Protein 5BY4 (pdb70)

B-factor: mean 25.91, std 14.63, range [7.39, 80.7]

GO terms:
  GO:0032153 cell division site (C, IDA)
  GO:0005886 plasma membrane (C, IDA)
  GO:0051301 cell division (P, EXP)
  GO:0090529 cell septum assembly (P, EXP)
  GO:0005515 protein binding (F, IPI)
  GO:0043213 bacteriocin transport (P, IMP)

Foldseek 3Di:
DDDAFDDDDDDDPQALVNLQVVDPAHAWEWEDDDVQWTWTDGPHDIDGRDHLVVVLVVLLVVCVVPVSHAYEYEYAPPDDPRVVRVVVVSNVVSPRDDYHYDYDD

Structure (mmCIF, N/CA/C/O backbone):
data_5BY4
#
_entry.id   5BY4
#
_cell.length_a   51.727
_cell.length_b   51.727
_cell.length_c   155.029
_cell.angle_alpha   90.00
_cell.angle_beta   90.00
_cell.angle_gamma   120.00
#
_symmetry.space_group_name_H-M   'P 65 2 2'
#
loop_
_entity.id
_entity.type
_entity.pdbx_description
1 polymer 'Protein TolR'
2 non-polymer 'SODIUM ION'
3 water water
#
loop_
_atom_site.group_PDB
_atom_site.id
_atom_site.type_symbol
_atom_site.label_atom_id
_atom_site.label_alt_id
_atom_site.label_comp_id
_atom_site.label_asym_id
_atom_site.label_entity_id
_atom_site.label_seq_id
_atom_site.pdbx_PDB_ins_code
_atom_site.Cartn_x
_atom_site.Cartn_y
_atom_site.Cartn_z
_atom_site.occupancy
_atom_site.B_iso_or_equiv
_atom_site.auth_seq_id
_atom_site.auth_comp_id
_atom_site.auth_asym_id
_atom_site.auth_atom_id
_atom_site.pdbx_PDB_model_num
ATOM 1 N N . PRO A 1 5 ? 23.980 -4.749 19.502 1.00 80.70 37 PRO A N 1
ATOM 2 C CA . PRO A 1 5 ? 24.175 -5.726 18.448 1.00 79.78 37 PRO A CA 1
ATOM 3 C C . PRO A 1 5 ? 23.436 -7.029 18.703 1.00 77.42 37 PRO A C 1
ATOM 4 O O . PRO A 1 5 ? 23.451 -7.554 19.818 1.00 78.89 37 PRO A O 1
ATOM 5 N N . ILE A 1 6 ? 22.755 -7.533 17.678 1.00 73.14 38 ILE A N 1
ATOM 6 C CA . ILE A 1 6 ? 22.591 -6.799 16.428 1.00 70.19 38 ILE A CA 1
ATOM 7 C C . ILE A 1 6 ? 21.123 -6.452 16.202 1.00 58.99 38 ILE A C 1
ATOM 8 O O . ILE A 1 6 ? 20.247 -7.315 16.282 1.00 60.83 38 ILE A O 1
ATOM 13 N N . ILE A 1 7 ? 20.859 -5.179 15.935 1.00 50.44 39 ILE A N 1
ATOM 14 C CA . ILE A 1 7 ? 19.503 -4.724 15.681 1.00 36.90 39 ILE A CA 1
ATOM 15 C C . ILE A 1 7 ? 19.259 -4.752 14.186 1.00 37.90 39 ILE A C 1
ATOM 16 O O . ILE A 1 7 ? 20.044 -4.216 13.402 1.00 39.59 39 ILE A O 1
ATOM 21 N N . THR A 1 8 ? 18.166 -5.386 13.799 1.00 27.00 40 THR A N 1
ATOM 22 C CA . THR A 1 8 ? 17.756 -5.388 12.404 1.00 32.86 40 THR A CA 1
ATOM 23 C C . THR A 1 8 ? 16.540 -4.487 12.255 1.00 27.78 40 THR A C 1
ATOM 24 O O . THR A 1 8 ? 15.900 -4.124 13.238 1.00 25.59 40 THR A O 1
ATOM 28 N N . GLN A 1 9 ? 16.229 -4.128 11.019 1.00 14.63 41 GLN A N 1
ATOM 29 C CA A GLN A 1 9 ? 15.122 -3.227 10.727 0.65 14.70 41 GLN A CA 1
ATOM 30 C CA B GLN A 1 9 ? 15.119 -3.232 10.742 0.35 16.10 41 GLN A CA 1
ATOM 31 C C . GLN A 1 9 ? 14.141 -3.936 9.815 1.00 13.48 41 GLN A C 1
ATOM 32 O O . GLN A 1 9 ? 14.531 -4.800 9.038 1.00 16.65 41 GLN A O 1
ATOM 43 N N . SER A 1 10 ? 12.871 -3.563 9.899 1.00 11.83 42 SER A N 1
ATOM 44 C CA . SER A 1 10 ? 11.879 -4.140 9.008 1.00 10.40 42 SER A CA 1
ATOM 45 C C . SER A 1 10 ? 10.761 -3.139 8.760 1.00 12.44 42 SER A C 1
ATOM 46 O O . SER A 1 10 ? 10.501 -2.267 9.586 1.00 12.62 42 SER A O 1
ATOM 49 N N . VAL A 1 11 ? 10.113 -3.264 7.608 1.00 9.92 43 VAL A N 1
ATOM 50 C CA . VAL A 1 11 ? 8.925 -2.470 7.309 1.00 9.16 43 VAL A CA 1
ATOM 51 C C . VAL A 1 11 ? 8.081 -3.243 6.299 1.00 12.70 43 VAL A C 1
ATOM 52 O O . VAL A 1 11 ? 8.628 -3.912 5.432 1.00 13.91 43 VAL A O 1
ATOM 56 N N . GLU A 1 12 ? 6.754 -3.183 6.437 1.00 9.35 44 GLU A N 1
ATOM 57 C CA . GLU A 1 12 ? 5.850 -3.763 5.441 1.00 10.24 44 GLU A CA 1
ATOM 58 C C . GLU A 1 12 ? 5.436 -2.689 4.437 1.00 12.64 44 GLU A C 1
ATOM 59 O O . GLU A 1 12 ? 5.061 -1.572 4.829 1.00 13.45 44 GLU A O 1
ATOM 65 N N . VAL A 1 13 ? 5.484 -3.028 3.146 1.00 10.28 45 VAL A N 1
ATOM 66 C CA . VAL A 1 13 ? 5.015 -2.117 2.102 1.00 10.39 45 VAL A CA 1
ATOM 67 C C . VAL A 1 13 ? 3.987 -2.789 1.201 1.00 13.17 45 VAL A C 1
ATOM 68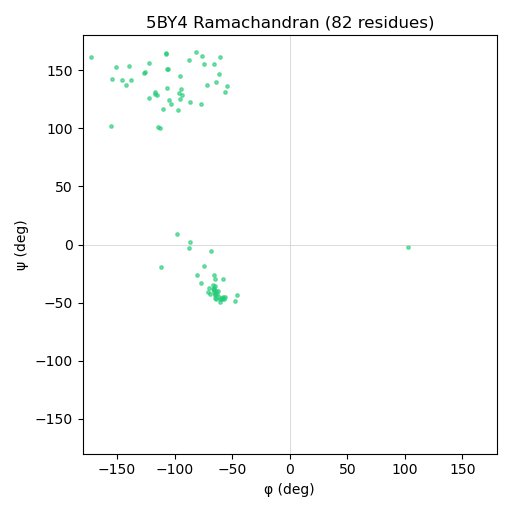 O O . VAL A 1 13 ? 4.018 -4.002 0.995 1.00 13.61 45 VAL A O 1
ATOM 72 N N . ASP A 1 14 ? 3.049 -1.988 0.701 1.00 13.06 46 ASP A N 1
ATOM 73 C CA . ASP A 1 14 ? 2.116 -2.438 -0.326 1.00 10.28 46 ASP A CA 1
ATOM 74 C C . ASP A 1 14 ? 2.546 -1.801 -1.632 1.00 15.92 46 ASP A C 1
ATOM 75 O O . ASP A 1 14 ? 3.136 -0.716 -1.643 1.00 13.85 46 ASP A O 1
ATOM 80 N N . LEU A 1 15 ? 2.265 -2.487 -2.731 1.00 13.10 47 LEU A N 1
ATOM 81 C CA . LEU A 1 15 ? 2.714 -2.050 -4.046 1.00 14.37 47 LEU A CA 1
ATOM 82 C C . LEU A 1 15 ? 1.525 -1.679 -4.928 1.00 19.02 47 LEU A C 1
ATOM 83 O O . LEU A 1 15 ? 0.855 -2.555 -5.477 1.00 22.45 47 LEU A O 1
ATOM 88 N N . PRO A 1 16 ? 1.250 -0.378 -5.063 1.00 15.98 48 PRO A N 1
ATOM 89 C CA . PRO A 1 16 ? 0.107 0.049 -5.883 1.00 19.36 48 PRO A CA 1
ATOM 90 C C . PRO A 1 16 ? 0.460 0.065 -7.370 1.00 19.45 48 PRO A C 1
ATOM 91 O O . PRO A 1 16 ? 1.636 -0.009 -7.719 1.00 18.38 48 PRO A O 1
ATOM 95 N N . ASP A 1 17 ? -0.537 0.152 -8.246 1.00 26.94 49 ASP A N 1
ATOM 96 C CA . ASP A 1 17 ? -0.226 0.173 -9.671 1.00 31.83 49 ASP A CA 1
ATOM 97 C C . ASP A 1 17 ? 0.205 1.576 -10.084 1.00 24.36 49 ASP A C 1
ATOM 98 O O . ASP A 1 17 ? 0.961 1.736 -11.037 1.00 32.12 49 ASP A O 1
ATOM 103 N N . ALA A 1 18 ? -0.259 2.577 -9.342 1.00 26.77 50 ALA A N 1
ATOM 104 C CA . ALA A 1 18 ? 0.157 3.962 -9.565 1.00 36.82 50 ALA A CA 1
ATOM 105 C C . ALA A 1 18 ? 1.666 4.112 -9.363 1.00 33.83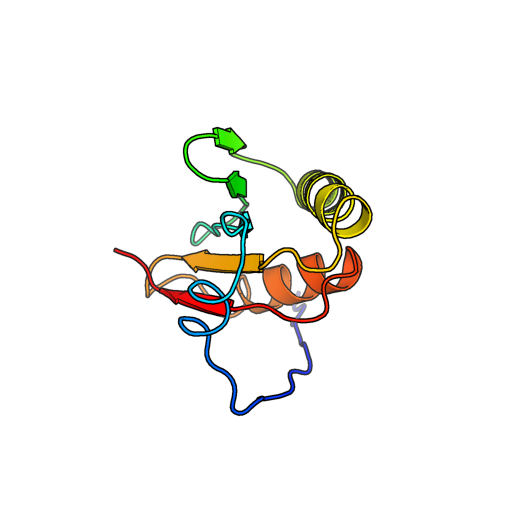 50 ALA A C 1
ATOM 106 O O . ALA A 1 18 ? 2.264 3.430 -8.522 1.00 30.04 50 ALA A O 1
ATOM 108 N N . THR A 1 19 ? 2.285 5.005 -10.128 1.00 21.68 51 THR A N 1
ATOM 109 C CA . THR A 1 19 ? 3.743 5.115 -10.122 1.00 24.52 51 THR A CA 1
ATOM 110 C C . THR A 1 19 ? 4.253 6.362 -9.426 1.00 15.96 51 THR A C 1
ATOM 111 O O . THR A 1 19 ? 3.483 7.293 -9.154 1.00 18.80 51 THR A O 1
ATOM 115 N N . GLU A 1 20 ? 5.548 6.351 -9.104 1.00 16.66 52 GLU A N 1
ATOM 116 C CA . GLU A 1 20 ? 6.223 7.509 -8.537 1.00 19.88 52 GLU A CA 1
ATOM 117 C C . GLU A 1 20 ? 6.134 8.709 -9.465 1.00 15.55 52 GLU A C 1
ATOM 118 O O . GLU A 1 20 ? 5.803 9.807 -9.027 1.00 17.20 52 GLU A O 1
ATOM 124 N N . SER A 1 21 ? 6.417 8.524 -10.758 1.00 14.69 53 SER A N 1
ATOM 125 C CA . SER A 1 21 ? 6.297 9.669 -11.663 1.00 13.36 53 SER A CA 1
ATOM 126 C C . SER A 1 21 ? 4.863 10.162 -11.794 1.00 16.91 53 SER A C 1
ATOM 127 O O . SER A 1 21 ? 4.637 11.360 -11.962 1.00 18.21 53 SER A O 1
ATOM 130 N N . GLN A 1 22 ? 3.900 9.245 -11.766 1.00 15.13 54 GLN A N 1
ATOM 131 C CA . GLN A 1 22 ? 2.495 9.636 -11.835 1.00 10.15 54 GLN A CA 1
ATOM 132 C C . GLN A 1 22 ? 2.120 10.520 -10.652 1.00 13.34 54 GLN A C 1
ATOM 133 O O . GLN A 1 22 ? 1.442 11.530 -10.829 1.00 15.42 54 GLN A O 1
ATOM 139 N N . ALA A 1 23 ? 2.542 10.128 -9.449 1.00 14.53 55 ALA A N 1
ATOM 140 C CA . ALA A 1 23 ? 2.234 10.905 -8.248 1.00 12.29 55 ALA A CA 1
ATOM 141 C C . ALA A 1 23 ? 2.731 12.339 -8.358 1.00 16.45 55 ALA A C 1
ATOM 142 O O . ALA A 1 23 ? 1.997 13.295 -8.072 1.00 16.47 55 ALA A O 1
ATOM 144 N N . VAL A 1 24 ? 3.974 12.494 -8.792 1.00 13.45 56 VAL A N 1
ATOM 145 C CA . VAL A 1 24 ? 4.561 13.813 -8.956 1.00 13.45 56 VAL A CA 1
ATOM 146 C C . VAL A 1 24 ? 3.864 14.637 -10.040 1.00 14.84 56 VAL A C 1
ATOM 147 O O . VAL A 1 24 ? 3.535 15.806 -9.824 1.00 16.04 56 VAL A O 1
ATOM 151 N N . SER A 1 25 ? 3.614 14.033 -11.198 1.00 15.70 57 SER A N 1
ATOM 152 C CA A SER A 1 25 ? 3.035 14.748 -12.335 0.60 12.56 57 SER A CA 1
ATOM 153 C CA B SER A 1 25 ? 3.053 14.800 -12.311 0.40 12.12 57 SER A CA 1
ATOM 154 C C . SER A 1 25 ? 1.575 15.172 -12.132 1.00 15.36 57 SER A C 1
ATOM 155 O O . SER A 1 25 ? 1.089 16.114 -12.775 1.00 19.48 57 SER A O 1
ATOM 160 N N . SER A 1 26 ? 0.856 14.463 -11.265 1.00 14.93 58 SER A N 1
ATOM 161 C CA A SER A 1 26 ? -0.577 14.728 -11.096 0.72 16.08 58 SER A CA 1
ATOM 162 C CA B SER A 1 26 ? -0.576 14.712 -11.088 0.28 16.40 58 SER A CA 1
ATOM 163 C C . SER A 1 26 ? -0.866 15.662 -9.924 1.00 18.73 58 SER A C 1
ATOM 164 O O . SER A 1 26 ? -2.022 16.011 -9.675 1.00 20.40 58 SER A O 1
ATOM 169 N N . ASN A 1 27 ? 0.183 16.070 -9.218 1.00 14.10 59 ASN A N 1
ATOM 170 C CA . ASN A 1 27 ? 0.033 16.920 -8.032 1.00 15.65 59 ASN A CA 1
ATOM 171 C C . ASN A 1 27 ? 0.200 18.410 -8.311 1.00 17.25 59 ASN A C 1
ATOM 172 O O . ASN A 1 27 ? 1.022 18.817 -9.131 1.00 15.97 59 ASN A O 1
ATOM 177 N N . ASP A 1 28 ? -0.565 19.233 -7.597 1.00 13.56 60 ASP A N 1
ATOM 178 C CA . ASP A 1 28 ? -0.456 20.685 -7.740 1.00 14.83 60 ASP A CA 1
ATOM 179 C C . ASP A 1 28 ? 0.781 21.298 -7.098 1.00 19.72 60 ASP A C 1
ATOM 180 O O . ASP A 1 28 ? 1.158 22.425 -7.415 1.00 19.34 60 ASP A O 1
ATOM 185 N N . ASN A 1 29 ? 1.406 20.564 -6.186 1.00 17.74 61 ASN A N 1
ATOM 186 C CA . ASN A 1 29 ? 2.506 21.107 -5.403 1.00 14.87 61 ASN A CA 1
ATOM 187 C C . ASN A 1 29 ? 3.777 20.287 -5.558 1.00 16.62 61 ASN A C 1
ATOM 188 O O . ASN A 1 29 ? 3.714 19.104 -5.901 1.00 16.58 61 ASN A O 1
ATOM 193 N N . PRO A 1 30 ? 4.945 20.909 -5.319 1.00 17.67 62 PRO A N 1
ATOM 194 C CA . PRO A 1 30 ? 6.190 20.141 -5.472 1.00 17.99 62 PRO A CA 1
ATOM 195 C C . PRO A 1 30 ? 6.292 19.022 -4.440 1.00 15.42 62 PRO A C 1
ATOM 196 O O . PRO A 1 30 ? 5.688 19.109 -3.370 1.00 17.69 62 PRO A O 1
ATOM 200 N N . PRO A 1 31 ? 7.054 17.972 -4.762 1.00 15.67 63 PRO A N 1
ATOM 201 C CA . PRO A 1 31 ? 7.207 16.893 -3.785 1.00 14.93 63 PRO A CA 1
ATOM 202 C C . PRO A 1 31 ? 8.137 17.306 -2.647 1.00 21.01 63 PRO A C 1
ATOM 203 O O . PRO A 1 31 ? 8.978 18.190 -2.813 1.00 16.37 63 PRO A O 1
ATOM 207 N N . VAL A 1 32 ? 7.966 16.666 -1.502 1.00 13.51 64 VAL A N 1
ATOM 208 C CA . VAL A 1 32 ? 8.866 16.831 -0.364 1.00 14.41 64 VAL A CA 1
ATOM 209 C C . VAL A 1 32 ? 9.825 15.651 -0.458 1.00 15.08 64 VAL A C 1
ATOM 210 O O . VAL A 1 32 ? 9.400 14.500 -0.392 1.00 16.49 64 VAL A O 1
ATOM 214 N N . ILE A 1 33 ? 11.108 15.935 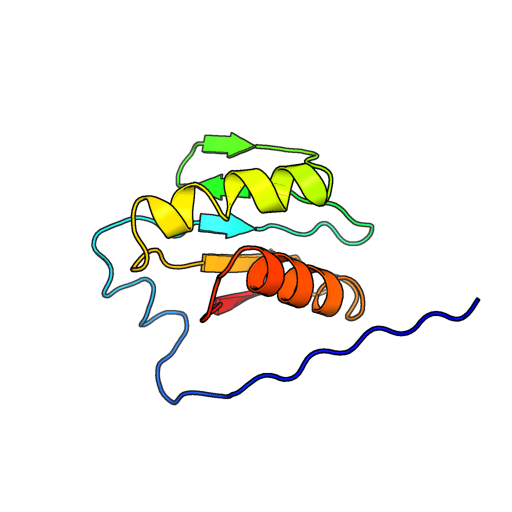-0.672 1.00 11.99 65 ILE A N 1
ATOM 215 C CA . ILE A 1 33 ? 12.103 14.887 -0.858 1.00 13.72 65 ILE A CA 1
ATOM 216 C C . ILE A 1 33 ? 12.943 14.708 0.410 1.00 15.11 65 ILE A C 1
ATOM 217 O O . ILE A 1 33 ? 13.597 15.644 0.880 1.00 17.81 65 ILE A O 1
ATOM 222 N N . VAL A 1 34 ? 12.913 13.505 0.962 1.00 11.34 66 VAL A N 1
ATOM 223 C CA . VAL A 1 34 ? 13.772 13.167 2.095 1.00 13.26 66 VAL A CA 1
ATOM 224 C C . VAL A 1 34 ? 14.987 12.480 1.510 1.00 14.08 66 VAL A C 1
ATOM 225 O O . VAL A 1 34 ? 14.904 11.365 0.987 1.00 14.50 66 VAL A O 1
ATOM 229 N N A GLU A 1 35 ? 16.123 13.162 1.556 0.60 16.69 67 GLU A N 1
ATOM 230 N N B GLU A 1 35 ? 16.121 13.172 1.595 0.40 16.88 67 GLU A N 1
ATOM 231 C CA A GLU A 1 35 ? 17.340 12.605 1.001 0.60 18.17 67 GLU A CA 1
ATOM 232 C CA B GLU A 1 35 ? 17.386 12.691 1.063 0.40 19.10 67 GLU A CA 1
ATOM 233 C C A GLU A 1 35 ? 18.159 11.958 2.087 0.60 17.33 67 GLU A C 1
ATOM 234 C C B GLU A 1 35 ? 18.159 11.951 2.129 0.40 17.79 67 GLU A C 1
ATOM 235 O O A GLU A 1 35 ? 18.383 12.529 3.155 0.60 16.16 67 GLU A O 1
ATOM 236 O O B GLU A 1 35 ? 18.364 12.459 3.233 0.40 15.70 67 GLU A O 1
ATOM 247 N N . VAL A 1 36 ? 18.604 10.746 1.795 1.00 17.35 68 VAL A N 1
ATOM 248 C CA . VAL A 1 36 ? 19.398 9.981 2.714 1.00 17.04 68 VAL A CA 1
ATOM 249 C C . VAL A 1 36 ? 20.819 9.797 2.198 1.00 35.26 68 VAL A C 1
ATOM 250 O O . VAL A 1 36 ? 21.042 9.231 1.119 1.00 35.86 68 VAL A O 1
ATOM 254 N N A SER A 1 37 ? 21.789 10.328 2.937 0.46 31.38 69 SER A N 1
ATOM 255 N N B SER A 1 37 ? 21.763 10.290 2.997 0.54 31.26 69 SER A N 1
ATOM 256 C CA A SER A 1 37 ? 23.188 10.038 2.656 0.46 32.79 69 SER A CA 1
ATOM 257 C CA B SER A 1 37 ? 23.082 9.679 3.181 0.54 35.01 69 SER A CA 1
ATOM 258 C C A SER A 1 37 ? 23.425 8.575 3.023 0.46 32.68 69 SER A C 1
ATOM 259 C C B SER A 1 37 ? 23.791 10.379 4.336 0.54 34.26 69 SER A C 1
ATOM 260 O O A SER A 1 37 ? 22.589 7.950 3.674 0.46 33.00 69 SER A O 1
ATOM 261 O O B SER A 1 37 ? 23.934 11.602 4.353 0.54 35.10 69 SER A O 1
ATOM 266 N N A GLY A 1 38 ? 24.555 8.017 2.615 0.46 33.53 70 GLY A N 1
ATOM 267 N N B GLY A 1 38 ? 24.248 9.572 5.281 0.54 30.84 70 GLY A N 1
ATOM 268 C CA A GLY A 1 38 ? 24.773 6.600 2.831 0.46 35.85 70 GLY A CA 1
ATOM 269 C CA B GLY A 1 38 ? 24.590 10.024 6.612 0.54 25.26 70 GLY A CA 1
ATOM 270 C C A GLY A 1 38 ? 25.450 6.275 4.145 0.46 38.84 70 GLY A C 1
ATOM 271 C C B GLY A 1 38 ? 23.819 9.073 7.496 0.54 29.79 70 GLY A C 1
ATOM 272 O O A GLY A 1 38 ? 26.182 5.296 4.240 0.46 39.77 70 GLY A O 1
ATOM 273 O O B GLY A 1 38 ? 22.609 8.916 7.325 0.54 31.41 70 GLY A O 1
ATOM 274 N N A ILE A 1 39 ? 25.192 7.081 5.167 0.46 43.45 71 ILE A N 1
ATOM 275 N N B ILE A 1 39 ? 24.520 8.395 8.398 0.54 20.75 71 ILE A N 1
ATOM 276 C CA A ILE A 1 39 ? 25.968 6.995 6.407 0.46 44.72 71 ILE A CA 1
ATOM 277 C CA B ILE A 1 39 ? 23.880 7.418 9.271 0.54 23.06 71 ILE A CA 1
ATOM 278 C C A ILE A 1 39 ? 25.253 6.961 7.787 0.46 40.64 71 ILE A C 1
ATOM 279 C C B ILE A 1 39 ? 22.872 8.111 10.184 0.54 26.40 71 ILE A C 1
ATOM 280 O O A ILE A 1 39 ? 25.791 6.345 8.714 0.46 42.32 71 ILE A O 1
ATOM 281 O O B ILE A 1 39 ? 23.251 8.849 11.096 0.54 27.08 71 ILE A O 1
ATOM 290 N N A GLY A 1 40 ? 24.088 7.595 7.965 0.46 30.29 72 GLY A N 1
ATOM 291 N N B GLY A 1 40 ? 21.589 7.886 9.919 0.54 23.32 72 GLY A N 1
ATOM 292 C CA A GLY A 1 40 ? 23.422 8.449 6.991 0.46 29.58 72 GLY A CA 1
ATOM 293 C CA B GLY A 1 40 ? 20.528 8.586 10.621 0.54 26.80 72 GLY A CA 1
ATOM 294 C C A GLY A 1 40 ? 22.234 9.179 7.582 0.46 34.05 72 GLY A C 1
ATOM 295 C C B GLY A 1 40 ? 20.607 10.088 10.409 0.54 29.35 72 GLY A C 1
ATOM 296 O O A GLY A 1 40 ? 21.276 8.557 8.044 0.46 37.38 72 GLY A O 1
ATOM 297 O O B GLY A 1 40 ? 20.311 10.862 11.318 0.54 28.93 72 GLY A O 1
ATOM 298 N N A GLN A 1 41 ? 22.287 10.504 7.590 0.46 31.97 73 GLN A N 1
ATOM 299 N N B GLN A 1 41 ? 21.017 10.487 9.205 0.54 22.69 73 GLN A N 1
ATOM 300 C CA A GLN A 1 41 ? 21.134 11.235 8.077 0.46 29.30 73 GLN A CA 1
ATOM 301 C CA B GLN A 1 41 ? 21.139 11.894 8.818 0.54 27.94 73 GLN A CA 1
ATOM 302 C C A GLN A 1 41 ? 20.398 11.922 6.958 0.46 22.73 73 GLN A C 1
ATOM 303 C C B GLN A 1 41 ? 20.440 12.136 7.472 0.54 20.92 73 GLN A C 1
ATOM 304 O O A GLN A 1 41 ? 20.426 11.453 5.823 0.46 28.50 73 GLN A O 1
ATOM 305 O O B GLN A 1 41 ? 20.609 11.365 6.534 0.54 24.67 73 GLN A O 1
ATOM 316 N N A TYR A 1 42 ? 19.719 13.015 7.258 0.48 19.78 74 TYR A N 1
ATOM 317 N N B TYR A 1 42 ? 19.687 13.229 7.386 0.52 18.90 74 TYR A N 1
ATOM 318 C CA . TYR A 1 42 ? 18.707 13.456 6.323 1.00 13.76 74 TYR A CA 1
ATOM 319 C C . TYR A 1 42 ? 18.800 14.893 5.868 1.00 16.07 74 TYR A C 1
ATOM 320 O O . TYR A 1 42 ? 19.125 15.792 6.644 1.00 14.89 74 TYR A O 1
ATOM 329 N N . THR A 1 43 ? 18.503 15.107 4.594 1.00 12.29 75 THR A N 1
ATOM 330 C CA . THR A 1 43 ? 18.236 16.439 4.076 1.00 13.43 75 THR A CA 1
ATOM 331 C C . THR A 1 43 ? 16.800 16.444 3.573 1.00 17.53 75 THR A C 1
ATOM 332 O O . THR A 1 43 ? 16.391 15.532 2.856 1.00 21.02 75 THR A O 1
ATOM 336 N N . VAL A 1 44 ? 16.019 17.444 3.967 1.00 14.83 76 VAL A N 1
ATOM 337 C CA . VAL A 1 44 ? 14.655 17.563 3.449 1.00 14.16 76 VAL A CA 1
ATOM 338 C C . VAL A 1 44 ? 14.649 18.689 2.423 1.00 21.63 76 VAL A C 1
ATOM 339 O O . VAL A 1 44 ? 15.058 19.807 2.731 1.00 21.99 76 VAL A O 1
ATOM 343 N N . VAL A 1 45 ? 14.208 18.384 1.203 1.00 16.70 77 VAL A N 1
ATOM 344 C CA . VAL A 1 45 ? 14.271 19.338 0.093 1.00 17.35 77 VAL A CA 1
ATOM 345 C C . VAL A 1 45 ? 12.885 19.587 -0.486 1.00 25.41 77 VAL A C 1
ATOM 346 O O . VAL A 1 45 ? 12.186 18.644 -0.845 1.00 21.79 77 VAL A O 1
ATOM 350 N N . VAL A 1 46 ? 12.479 20.853 -0.571 1.00 25.66 78 VAL A N 1
ATOM 351 C CA . VAL A 1 46 ? 11.222 21.198 -1.235 1.00 18.52 78 VAL A CA 1
ATOM 352 C C . VAL A 1 46 ? 11.536 22.304 -2.227 1.00 28.77 78 VAL A C 1
ATOM 353 O O . VAL A 1 46 ? 11.841 23.431 -1.831 1.00 28.39 78 VAL A O 1
ATOM 357 N N A GLU A 1 47 ? 11.467 21.971 -3.513 0.51 27.68 79 GLU A N 1
ATOM 358 N N B GLU A 1 47 ? 11.453 21.969 -3.512 0.49 27.64 79 GLU A N 1
ATOM 359 C CA A GLU A 1 47 ? 11.940 22.855 -4.577 0.51 34.64 79 GLU A CA 1
ATOM 360 C CA B GLU A 1 47 ? 11.966 22.827 -4.578 0.49 33.88 79 GLU A CA 1
ATOM 361 C C A GLU A 1 47 ? 13.395 23.274 -4.346 0.51 37.18 79 GLU A C 1
ATOM 362 C C B GLU A 1 47 ? 13.407 23.265 -4.318 0.49 37.12 79 GLU A C 1
ATOM 363 O O A GLU A 1 47 ? 14.304 22.454 -4.445 0.51 38.16 79 GLU A O 1
ATOM 364 O O B GLU A 1 47 ? 14.323 22.450 -4.376 0.49 38.24 79 GLU A O 1
ATOM 375 N N . LYS A 1 48 ? 13.605 24.548 -4.035 1.00 40.78 80 LYS A N 1
ATOM 376 C CA . LYS A 1 48 ? 14.951 25.073 -3.818 1.00 49.22 80 LYS A CA 1
ATOM 377 C C . LYS A 1 48 ? 15.350 25.095 -2.345 1.00 47.36 80 LYS A C 1
ATOM 378 O O . LYS A 1 48 ? 16.530 25.230 -2.023 1.00 52.27 80 LYS A O 1
ATOM 384 N N . ASP A 1 49 ? 14.365 24.965 -1.460 1.00 40.47 81 ASP A N 1
ATOM 385 C CA . ASP A 1 49 ? 14.597 25.011 -0.018 1.00 33.11 81 ASP A CA 1
ATOM 386 C C . ASP A 1 49 ? 15.190 23.696 0.496 1.00 32.06 81 ASP A C 1
ATOM 387 O O . ASP A 1 49 ? 14.575 22.639 0.349 1.00 31.98 81 ASP A O 1
ATOM 392 N N . ARG A 1 50 ? 16.377 23.759 1.099 1.00 23.79 82 ARG A N 1
ATOM 393 C CA . ARG A 1 50 ? 17.032 22.568 1.640 1.00 23.91 82 ARG A CA 1
ATOM 394 C C . ARG A 1 50 ? 17.188 22.690 3.147 1.00 21.76 82 ARG A C 1
ATOM 395 O O . ARG A 1 50 ? 17.686 23.702 3.638 1.00 25.45 82 ARG A O 1
ATOM 403 N N . LEU A 1 51 ? 16.760 21.667 3.883 1.00 14.32 83 LEU A N 1
ATOM 404 C CA . LEU A 1 51 ? 16.993 21.610 5.325 1.00 15.64 83 LEU A CA 1
ATOM 405 C C . LEU A 1 51 ? 17.957 20.462 5.574 1.00 14.74 83 LEU A C 1
ATOM 406 O O . 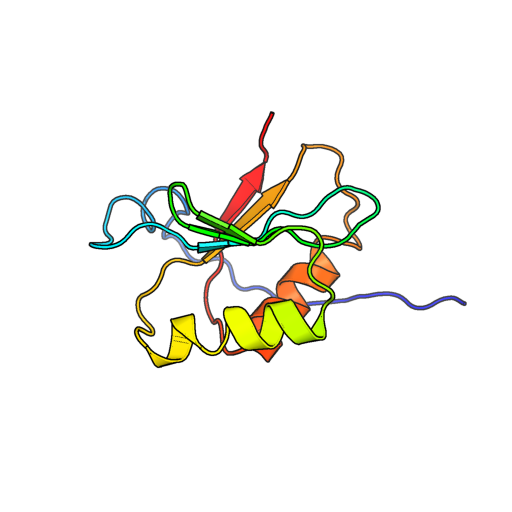LEU A 1 51 ? 17.560 19.295 5.568 1.00 15.87 83 LEU A O 1
ATOM 411 N N . GLU A 1 52 ? 19.235 20.796 5.756 1.00 13.12 84 GLU A N 1
ATOM 412 C CA . GLU A 1 52 ? 20.298 19.792 5.793 1.00 15.72 84 GLU A CA 1
ATOM 413 C C . GLU A 1 52 ? 20.643 19.280 7.190 1.00 16.09 84 GLU A C 1
ATOM 414 O O . GLU A 1 52 ? 20.390 19.962 8.205 1.00 15.03 84 GLU A O 1
ATOM 420 N N A ARG A 1 53 ? 21.212 18.082 7.223 0.61 15.34 85 ARG A N 1
ATOM 421 N N B ARG A 1 53 ? 21.229 18.088 7.230 0.39 16.85 85 ARG A N 1
ATOM 422 C CA A ARG A 1 53 ? 21.750 17.499 8.451 0.61 22.75 85 ARG A CA 1
ATOM 423 C CA B ARG A 1 53 ? 21.753 17.495 8.464 0.39 22.52 85 ARG A CA 1
ATOM 424 C C A ARG A 1 53 ? 20.731 17.400 9.585 0.61 21.32 85 ARG A C 1
ATOM 425 C C B ARG A 1 53 ? 20.727 17.401 9.589 0.39 20.91 85 ARG A C 1
ATOM 426 O O A ARG A 1 53 ? 21.081 17.569 10.754 0.61 17.61 85 ARG A O 1
ATOM 427 O O B ARG A 1 53 ? 21.065 17.587 10.757 0.39 18.57 85 ARG A O 1
ATOM 442 N N . LEU A 1 54 ? 19.470 17.103 9.242 1.00 16.91 86 LEU A N 1
ATOM 443 C CA . LEU A 1 54 ? 18.418 16.967 10.264 1.00 14.99 86 LEU A CA 1
ATOM 444 C C . LEU A 1 54 ? 18.453 15.594 10.925 1.00 16.53 86 LEU A C 1
ATOM 445 O O . LEU A 1 54 ? 18.546 14.564 10.240 1.00 16.42 86 LEU A O 1
ATOM 450 N N . PRO A 1 55 ? 18.385 15.564 12.258 1.00 14.17 87 PRO A N 1
ATOM 451 C CA . PRO A 1 55 ? 18.306 14.295 12.980 1.00 15.73 87 PRO A CA 1
ATOM 452 C C . PRO A 1 55 ? 16.887 13.727 12.875 1.00 12.22 87 PRO A C 1
ATOM 453 O O . PRO A 1 55 ? 15.968 14.464 12.519 1.00 13.03 87 PRO A O 1
ATOM 457 N N . PRO A 1 56 ? 16.713 12.428 13.154 1.00 13.14 88 PRO A N 1
ATOM 458 C CA . PRO A 1 56 ? 15.418 11.761 12.970 1.00 11.04 88 PRO A CA 1
ATOM 459 C C . PRO A 1 56 ? 14.217 12.507 13.550 1.00 14.41 88 PRO A C 1
ATOM 460 O O . PRO A 1 56 ? 13.208 12.653 12.865 1.00 14.31 88 PRO A O 1
ATOM 464 N N . GLU A 1 57 ? 14.304 12.964 14.794 1.00 14.85 89 GLU A N 1
ATOM 465 C CA . GLU A 1 57 ? 13.155 13.642 15.395 1.00 15.57 89 GLU A CA 1
ATOM 466 C C . GLU A 1 57 ? 12.788 14.958 14.697 1.00 19.20 89 GLU A C 1
ATOM 467 O O . GLU A 1 57 ? 11.618 15.354 14.678 1.00 15.79 89 GLU A O 1
ATOM 473 N N . GLN A 1 58 ? 13.773 15.632 14.112 1.00 12.92 90 GLN A N 1
ATOM 474 C CA . GLN A 1 58 ? 13.496 16.866 13.389 1.00 15.51 90 GLN A CA 1
ATOM 475 C C . GLN A 1 58 ? 12.874 16.573 12.016 1.00 15.77 90 GLN A C 1
ATOM 476 O O . GLN A 1 58 ? 12.037 17.336 11.526 1.00 16.18 90 GLN A O 1
ATOM 482 N N . VAL A 1 59 ? 13.268 15.462 11.404 1.00 15.03 91 VAL A N 1
ATOM 483 C CA . VAL A 1 59 ? 12.637 15.057 10.157 1.00 12.97 91 VAL A CA 1
ATOM 484 C C . VAL A 1 59 ? 11.173 14.731 10.422 1.00 12.79 91 VAL A C 1
ATOM 485 O O . VAL A 1 59 ? 10.301 15.131 9.663 1.00 15.93 91 VAL A O 1
ATOM 489 N N . VAL A 1 60 ? 10.903 14.032 11.516 1.00 12.42 92 VAL A N 1
ATOM 490 C CA . VAL A 1 60 ? 9.524 13.724 11.876 1.00 14.59 92 VAL A CA 1
ATOM 491 C C . VAL A 1 60 ? 8.700 14.996 12.045 1.00 15.12 92 VAL A C 1
ATOM 492 O O . VAL A 1 60 ? 7.586 15.088 11.522 1.00 16.63 92 VAL A O 1
ATOM 496 N N . ALA A 1 61 ? 9.258 15.988 12.737 1.00 17.93 93 ALA A N 1
ATOM 497 C CA . ALA A 1 61 ? 8.561 17.262 12.941 1.00 18.80 93 ALA A CA 1
ATOM 498 C C . ALA A 1 61 ? 8.246 17.966 11.627 1.00 19.03 93 ALA A C 1
ATOM 499 O O . ALA A 1 61 ? 7.124 18.429 11.404 1.00 18.64 93 ALA A O 1
ATOM 501 N N . GLU A 1 62 ? 9.245 18.042 10.759 1.00 14.25 94 GLU A N 1
ATOM 502 C CA . GLU A 1 62 ? 9.099 18.705 9.469 1.00 17.37 94 GLU A CA 1
ATOM 503 C C . GLU A 1 62 ? 8.082 17.998 8.577 1.00 18.11 94 GLU A C 1
ATOM 504 O O . GLU A 1 62 ? 7.201 18.630 7.975 1.00 16.14 94 GLU A O 1
ATOM 510 N N . VAL A 1 63 ? 8.193 16.681 8.500 1.00 14.22 95 VAL A N 1
ATOM 511 C CA . VAL A 1 63 ? 7.303 15.900 7.647 1.00 15.81 95 VAL A CA 1
ATOM 512 C C . VAL A 1 63 ? 5.875 15.890 8.167 1.00 17.08 95 VAL A C 1
ATOM 513 O O . VAL A 1 63 ? 4.921 16.042 7.392 1.00 15.20 95 VAL A O 1
ATOM 517 N N . SER A 1 64 ? 5.712 15.730 9.474 1.00 14.33 96 SER A N 1
ATOM 518 C CA A SER A 1 64 ? 4.376 15.723 10.050 0.53 16.43 96 SER A CA 1
ATOM 519 C CA B SER A 1 64 ? 4.369 15.717 10.045 0.47 16.68 96 SER A CA 1
ATOM 520 C C . SER A 1 64 ? 3.688 17.069 9.844 1.00 18.00 96 SER A C 1
ATOM 521 O O . SER A 1 64 ? 2.498 17.123 9.563 1.00 20.26 96 SER A O 1
ATOM 526 N N . SER A 1 65 ? 4.448 18.153 9.979 1.00 14.23 97 SER A N 1
ATOM 527 C CA . SER A 1 65 ? 3.910 19.486 9.725 1.00 18.02 97 SER A CA 1
ATOM 528 C C . SER A 1 65 ? 3.370 19.628 8.302 1.00 20.38 97 SER A C 1
ATOM 529 O O . SER A 1 65 ? 2.272 20.142 8.096 1.00 19.95 97 SER A O 1
ATOM 532 N N . ARG A 1 66 ? 4.133 19.156 7.321 1.00 16.92 98 ARG A N 1
ATOM 533 C CA . ARG A 1 66 ? 3.713 19.262 5.927 1.00 16.68 98 ARG A CA 1
ATOM 534 C C . ARG A 1 66 ? 2.526 18.350 5.604 1.00 22.25 98 ARG A C 1
ATOM 535 O O . ARG A 1 66 ? 1.634 18.727 4.838 1.00 19.59 98 ARG A O 1
ATOM 543 N N . PHE A 1 67 ? 2.509 17.162 6.200 1.00 18.13 99 PHE A N 1
ATOM 544 C CA . PHE A 1 67 ? 1.400 16.236 5.998 1.00 17.40 99 PHE A CA 1
ATOM 545 C C . PHE A 1 67 ? 0.108 16.799 6.594 1.00 18.25 99 PHE A C 1
ATOM 546 O O . PHE A 1 67 ? -0.965 16.673 6.005 1.00 22.65 99 PHE A O 1
ATOM 554 N N . LYS A 1 68 ? 0.207 17.409 7.769 1.00 19.30 100 LYS A N 1
ATOM 555 C CA . LYS A 1 68 ? -0.972 18.020 8.374 1.00 23.35 100 LYS A CA 1
ATOM 556 C C . LYS A 1 68 ? -1.464 19.215 7.562 1.00 24.84 100 LYS A C 1
ATOM 557 O O . LYS A 1 68 ? -2.674 19.418 7.427 1.00 29.46 100 LYS A O 1
ATOM 563 N N . ALA A 1 69 ? -0.537 20.005 7.024 1.00 21.86 101 ALA A N 1
ATOM 564 C CA . ALA A 1 69 ? -0.922 21.178 6.234 1.00 21.72 101 ALA A CA 1
ATOM 565 C C . ALA A 1 69 ? -1.642 20.748 4.957 1.00 28.10 101 ALA A C 1
ATOM 566 O O . ALA A 1 69 ? -2.617 21.369 4.537 1.00 26.92 101 ALA A O 1
ATOM 568 N N . ASN A 1 70 ? -1.170 19.664 4.352 1.00 21.92 102 ASN A N 1
ATOM 569 C CA . ASN A 1 70 ? -1.817 19.120 3.152 1.00 20.25 102 ASN A CA 1
ATOM 570 C C . ASN A 1 70 ? -1.528 17.633 2.995 1.00 21.01 102 ASN A C 1
ATOM 571 O O . ASN A 1 70 ? -0.440 17.253 2.568 1.00 20.01 102 ASN A O 1
ATOM 576 N N . PRO A 1 71 ? -2.502 16.784 3.351 1.00 20.48 103 PRO A N 1
ATOM 577 C CA . PRO A 1 71 ? -2.298 15.332 3.298 1.00 21.45 103 PRO A CA 1
ATOM 578 C C . PRO A 1 71 ? -2.173 14.789 1.883 1.00 21.36 103 PRO A C 1
ATOM 579 O O . PRO A 1 71 ? -1.902 13.604 1.726 1.00 20.00 103 PRO A O 1
ATOM 583 N N . LYS A 1 72 ? -2.364 15.640 0.878 1.00 19.90 104 LYS A N 1
ATOM 584 C CA . LYS A 1 72 ? -2.184 15.235 -0.513 1.00 18.46 104 LYS A CA 1
ATOM 585 C C . LYS A 1 72 ? -0.737 15.400 -0.974 1.00 16.36 104 LYS A C 1
ATOM 586 O O . LYS A 1 72 ? -0.404 15.050 -2.114 1.00 17.27 104 LYS A O 1
ATOM 592 N N . THR A 1 73 ? 0.114 15.936 -0.103 1.00 14.22 105 THR A N 1
ATOM 593 C CA . THR A 1 73 ? 1.530 16.156 -0.423 1.00 13.03 105 THR A CA 1
ATOM 594 C C . THR A 1 7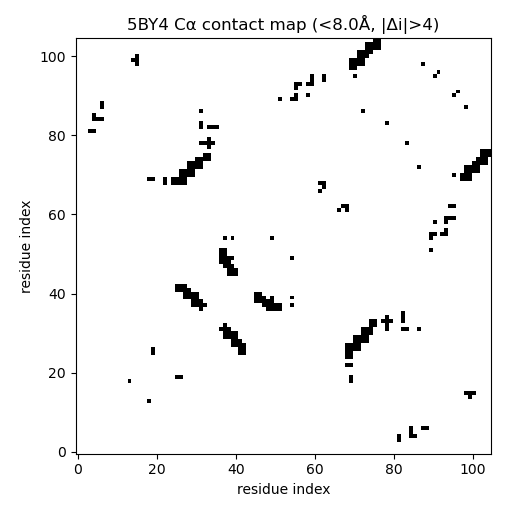3 ? 2.199 14.872 -0.905 1.00 14.86 105 THR A C 1
ATOM 595 O O . THR A 1 73 ? 1.975 13.797 -0.334 1.00 14.56 105 THR A O 1
ATOM 599 N N . VAL A 1 74 ? 2.997 14.976 -1.967 1.00 13.30 106 VAL A N 1
ATOM 600 C CA . VAL A 1 74 ? 3.790 13.837 -2.441 1.00 11.29 106 VAL A CA 1
ATOM 601 C C . VAL A 1 74 ? 5.122 13.767 -1.707 1.00 13.41 106 VAL A C 1
ATOM 602 O O . VAL A 1 74 ? 5.898 14.719 -1.724 1.00 14.42 106 VAL A O 1
ATOM 606 N N . PHE A 1 75 ? 5.381 12.635 -1.053 1.00 10.88 107 PHE A N 1
ATOM 607 C CA . PHE A 1 75 ? 6.649 12.416 -0.355 1.00 10.29 107 PHE A CA 1
ATOM 608 C C . PHE A 1 75 ? 7.514 11.436 -1.126 1.00 12.62 107 PHE A C 1
ATOM 609 O O . PHE A 1 75 ? 7.015 10.406 -1.614 1.00 12.89 107 PHE A O 1
ATOM 617 N N . LEU A 1 76 ? 8.799 11.769 -1.260 1.00 9.82 108 LEU A N 1
ATOM 618 C CA . LEU A 1 76 ? 9.776 10.920 -1.936 1.00 9.49 108 LEU A CA 1
ATOM 619 C C . LEU A 1 76 ? 10.977 10.640 -1.044 1.00 13.54 108 LEU A C 1
ATOM 620 O O . LEU A 1 76 ? 11.345 11.470 -0.212 1.00 15.31 108 LEU A O 1
ATOM 625 N N . ILE A 1 77 ? 11.583 9.465 -1.202 1.00 9.5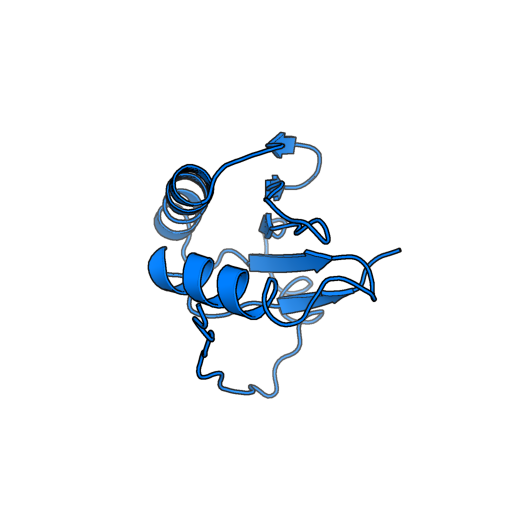6 109 ILE A N 1
ATOM 626 C CA . ILE A 1 77 ? 12.881 9.210 -0.586 1.00 9.58 109 ILE A CA 1
ATOM 627 C C . ILE A 1 77 ? 13.906 9.136 -1.702 1.00 13.86 109 ILE A C 1
ATOM 628 O O . ILE A 1 77 ? 13.837 8.271 -2.577 1.00 13.89 109 ILE A O 1
ATOM 633 N N . GLY A 1 78 ? 14.851 10.066 -1.697 1.00 12.84 110 GLY A N 1
ATOM 634 C CA . GLY A 1 78 ? 15.899 10.059 -2.697 1.00 15.93 110 GLY A CA 1
ATOM 635 C C . GLY A 1 78 ? 17.214 9.600 -2.101 1.00 16.76 110 GLY A C 1
ATOM 636 O O . GLY A 1 78 ? 17.465 9.778 -0.912 1.00 19.83 110 GLY A O 1
ATOM 637 N N . GLY A 1 79 ? 18.053 8.993 -2.930 1.00 18.25 111 GLY A N 1
ATOM 638 C CA . GLY A 1 79 ? 19.394 8.638 -2.497 1.00 18.82 111 GLY A CA 1
ATOM 639 C C . GLY A 1 79 ? 20.225 8.133 -3.654 1.00 20.22 111 GLY A C 1
ATOM 640 O O . GLY A 1 79 ? 19.680 7.731 -4.685 1.00 19.51 111 GLY A O 1
ATOM 641 N N . ALA A 1 80 ? 21.546 8.145 -3.482 1.00 15.94 112 ALA A N 1
ATOM 642 C CA . ALA A 1 80 ? 22.433 7.532 -4.452 1.00 17.19 112 ALA A CA 1
ATOM 643 C C . ALA A 1 80 ? 22.108 6.047 -4.560 1.00 15.38 112 ALA A C 1
ATOM 644 O O . ALA A 1 80 ? 21.511 5.465 -3.645 1.00 15.87 112 ALA A O 1
ATOM 646 N N . LYS A 1 81 ? 22.542 5.433 -5.655 1.00 16.37 113 LYS A N 1
ATOM 647 C CA . LYS A 1 81 ? 22.284 4.012 -5.887 1.00 15.34 113 LYS A CA 1
ATOM 648 C C . LYS A 1 81 ? 22.824 3.131 -4.771 1.00 15.60 113 LYS A C 1
ATOM 649 O O . LYS A 1 81 ? 22.269 2.066 -4.500 1.00 17.80 113 LYS A O 1
ATOM 655 N N . ASP A 1 82 ? 23.900 3.575 -4.119 1.00 15.91 114 ASP A N 1
ATOM 656 C CA . ASP A 1 82 ? 24.568 2.729 -3.138 1.00 17.20 114 ASP A CA 1
ATOM 657 C C . ASP A 1 82 ? 24.202 2.985 -1.672 1.00 16.38 114 ASP A C 1
ATOM 658 O O . ASP A 1 82 ? 24.822 2.399 -0.782 1.00 17.35 114 ASP A O 1
ATOM 663 N N . VAL A 1 83 ? 23.186 3.810 -1.415 1.00 14.72 115 VAL A N 1
ATOM 664 C CA . VAL A 1 83 ? 22.685 3.981 -0.053 1.00 15.85 115 VAL A CA 1
ATOM 665 C C . VAL A 1 83 ? 22.279 2.628 0.541 1.00 16.14 115 VAL A C 1
ATOM 666 O O . VAL A 1 83 ? 21.580 1.839 -0.106 1.00 13.59 115 VAL A O 1
ATOM 670 N N . PRO A 1 84 ? 22.743 2.333 1.764 1.00 13.34 116 PRO A N 1
ATOM 671 C CA . PRO A 1 84 ? 22.480 1.017 2.365 1.00 15.44 116 PRO A CA 1
ATOM 672 C C . PRO A 1 84 ? 20.994 0.738 2.619 1.00 14.02 116 PRO A C 1
ATOM 673 O O . PRO A 1 84 ? 20.248 1.618 3.073 1.00 12.20 116 PRO A O 1
ATOM 677 N N . TYR A 1 85 ? 20.592 -0.500 2.342 1.00 12.55 117 TYR A N 1
ATOM 678 C CA . TYR A 1 85 ? 19.238 -1.005 2.607 1.00 13.51 117 TYR A CA 1
ATOM 679 C C . TYR A 1 85 ? 18.723 -0.630 3.995 1.00 11.81 117 TYR A C 1
ATOM 680 O O . TYR A 1 85 ? 17.565 -0.228 4.139 1.00 11.93 117 TYR A O 1
ATOM 689 N N . ASP A 1 86 ? 19.566 -0.754 5.022 1.00 11.93 118 ASP A N 1
ATOM 690 C CA A ASP A 1 86 ? 19.081 -0.504 6.373 0.51 13.91 118 ASP A CA 1
ATOM 691 C CA B ASP A 1 86 ? 19.137 -0.492 6.400 0.49 14.92 118 ASP A CA 1
ATOM 692 C C . ASP A 1 86 ? 18.639 0.946 6.549 1.00 14.16 118 ASP A C 1
ATOM 693 O O . ASP A 1 86 ? 17.644 1.214 7.233 1.00 13.14 118 ASP A O 1
ATOM 702 N N . GLU A 1 87 ? 19.343 1.874 5.903 1.00 13.18 119 GLU A N 1
ATOM 703 C CA A GLU A 1 87 ? 19.001 3.295 5.956 0.55 12.73 119 GLU A CA 1
ATOM 704 C CA B GLU A 1 87 ? 18.976 3.276 5.999 0.45 12.70 119 GLU A CA 1
ATOM 705 C C . GLU A 1 87 ? 17.696 3.588 5.218 1.00 11.98 119 GLU A C 1
ATOM 706 O O . GLU A 1 87 ? 16.944 4.497 5.586 1.00 11.31 119 GLU A O 1
ATOM 717 N N . ILE A 1 88 ? 17.427 2.818 4.171 1.00 9.97 120 ILE A N 1
ATOM 718 C CA . ILE A 1 88 ? 16.180 2.987 3.434 1.00 8.93 120 ILE A CA 1
ATOM 719 C C . ILE A 1 88 ? 15.003 2.491 4.280 1.00 9.32 120 ILE A C 1
ATOM 720 O O . ILE A 1 88 ? 13.953 3.138 4.334 1.00 10.08 120 ILE A O 1
ATOM 725 N N . ILE A 1 89 ? 15.179 1.375 4.980 1.00 11.14 121 ILE A N 1
ATOM 726 C CA . ILE A 1 89 ? 14.112 0.878 5.853 1.00 10.84 121 ILE A CA 1
ATOM 727 C C . ILE A 1 89 ? 13.872 1.877 6.982 1.00 9.43 121 ILE A C 1
ATOM 728 O O . ILE A 1 89 ? 12.724 2.186 7.309 1.00 11.46 121 ILE A O 1
ATOM 733 N N . LYS A 1 90 ? 14.947 2.393 7.572 1.00 9.45 122 LYS A N 1
ATOM 734 C CA . LYS A 1 90 ? 14.807 3.406 8.617 1.00 10.16 122 LYS A CA 1
ATOM 735 C C . LYS A 1 90 ? 14.016 4.618 8.136 1.00 10.62 122 LYS A C 1
ATOM 736 O O . LYS A 1 90 ? 13.131 5.121 8.829 1.00 10.60 122 LYS A O 1
ATOM 742 N N . ALA A 1 91 ? 14.336 5.095 6.935 1.00 9.39 123 ALA A N 1
ATOM 743 C CA . ALA A 1 91 ? 13.643 6.250 6.388 1.00 10.79 123 ALA A CA 1
ATOM 744 C C . ALA A 1 91 ? 12.158 5.995 6.145 1.00 9.89 123 ALA A C 1
ATOM 745 O O . ALA A 1 91 ? 11.331 6.867 6.405 1.00 11.42 123 ALA A O 1
ATOM 747 N N . LEU A 1 92 ? 11.812 4.806 5.646 1.00 9.27 124 LEU A N 1
ATOM 748 C CA . LEU A 1 92 ? 10.396 4.454 5.473 1.00 9.28 124 LEU A CA 1
ATOM 749 C C . LEU A 1 92 ? 9.669 4.416 6.811 1.00 11.80 124 LEU A C 1
ATOM 750 O O . LEU A 1 92 ? 8.550 4.901 6.933 1.00 11.60 124 LEU A O 1
ATOM 755 N N . ASN A 1 93 ? 10.309 3.846 7.822 1.00 10.96 125 ASN A N 1
ATOM 756 C CA . ASN A 1 93 ? 9.684 3.795 9.145 1.00 8.97 125 ASN A CA 1
ATOM 757 C C . ASN A 1 93 ? 9.531 5.195 9.729 1.00 11.35 125 ASN A C 1
ATOM 758 O O . ASN A 1 93 ? 8.509 5.504 10.352 1.00 11.66 125 ASN A O 1
ATOM 763 N N . LEU A 1 94 ? 10.524 6.046 9.491 1.00 10.09 126 LEU A N 1
ATOM 764 C CA . LEU A 1 94 ? 10.476 7.437 9.958 1.00 13.09 126 LEU A CA 1
ATOM 765 C C . LEU A 1 94 ? 9.282 8.159 9.336 1.00 12.92 126 LEU A C 1
ATOM 766 O O . LEU A 1 94 ? 8.494 8.794 10.038 1.00 14.16 126 LEU A O 1
ATOM 771 N N . LEU A 1 95 ? 9.131 8.055 8.016 1.00 11.43 127 LEU A N 1
ATOM 772 C CA . LEU A 1 95 ? 8.014 8.713 7.356 1.00 11.50 127 LEU A CA 1
ATOM 773 C C . LEU A 1 95 ? 6.657 8.179 7.833 1.00 13.31 127 LEU A C 1
ATOM 774 O O . LEU A 1 95 ? 5.717 8.947 8.031 1.00 14.21 127 LEU A O 1
ATOM 779 N N . HIS A 1 96 ? 6.552 6.870 8.032 1.00 11.32 128 HIS A N 1
ATOM 780 C CA . HIS A 1 96 ? 5.274 6.296 8.457 1.00 11.43 128 HIS A CA 1
ATOM 781 C C . HIS A 1 96 ? 4.946 6.777 9.866 1.00 13.07 128 HIS A C 1
ATOM 782 O O . HIS A 1 96 ? 3.785 7.052 10.194 1.00 14.31 128 HIS A O 1
ATOM 789 N N . SER A 1 97 ? 5.977 6.936 10.689 1.00 12.37 129 SER A N 1
ATOM 790 C CA . SER A 1 97 ? 5.752 7.428 12.048 1.00 13.81 129 SER A CA 1
ATOM 791 C C . SER A 1 97 ? 5.236 8.864 12.059 1.00 14.27 129 SER A C 1
ATOM 792 O O . SER A 1 97 ? 4.535 9.271 12.999 1.00 16.64 129 SER A O 1
ATOM 795 N N . ALA A 1 98 ? 5.569 9.623 11.016 1.00 11.85 130 ALA A N 1
ATOM 796 C CA . ALA A 1 98 ? 5.119 11.010 10.898 1.00 17.86 130 ALA A CA 1
ATOM 797 C C . ALA A 1 98 ? 3.748 11.124 10.230 1.00 17.45 130 ALA A C 1
ATOM 798 O O . ALA A 1 98 ? 3.246 12.234 10.021 1.00 21.42 130 ALA A O 1
ATOM 800 N N . GLY A 1 99 ? 3.148 9.983 9.895 1.00 14.65 131 GLY A N 1
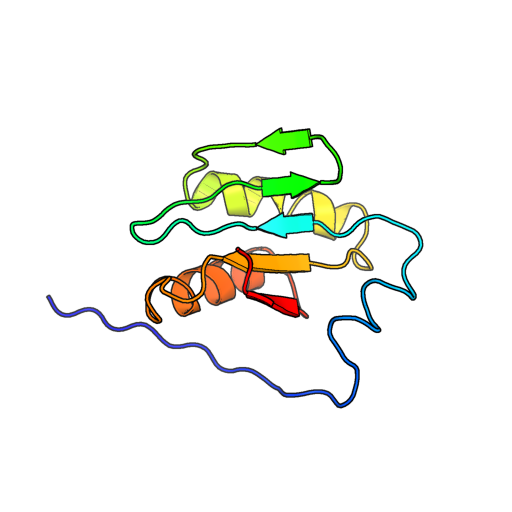ATOM 801 C CA . GLY A 1 99 ? 1.806 9.942 9.330 1.00 12.18 131 GLY A CA 1
ATOM 802 C C . GLY A 1 99 ? 1.696 9.712 7.830 1.00 14.98 131 GLY A C 1
ATOM 803 O O . GLY A 1 99 ? 0.588 9.617 7.288 1.00 17.04 131 GLY A O 1
ATOM 804 N N . VAL A 1 100 ? 2.831 9.618 7.151 1.00 12.40 132 VAL A N 1
ATOM 805 C CA . VAL A 1 100 ? 2.835 9.445 5.700 1.00 12.36 132 VAL A CA 1
ATOM 806 C C . VAL A 1 100 ? 2.370 8.049 5.317 1.00 17.00 132 VAL A C 1
ATOM 807 O O . VAL A 1 100 ? 2.769 7.063 5.944 1.00 15.72 132 VAL A O 1
ATOM 811 N N . LYS A 1 101 ? 1.536 7.975 4.281 1.00 13.95 133 LYS A N 1
ATOM 812 C CA . LYS A 1 101 ? 0.916 6.717 3.854 1.00 15.26 133 LYS A CA 1
ATOM 813 C C . LYS A 1 101 ? 1.406 6.209 2.496 1.00 13.39 133 LYS A C 1
ATOM 814 O O . LYS A 1 101 ? 1.224 5.033 2.170 1.00 14.20 133 LYS A O 1
ATOM 820 N N . SER A 1 102 ? 1.986 7.092 1.692 1.00 12.40 134 SER A N 1
ATOM 821 C CA . SER A 1 102 ? 2.530 6.698 0.377 1.00 12.96 134 SER A CA 1
ATOM 822 C C . SER A 1 102 ? 3.866 7.396 0.194 1.00 10.47 134 SER A C 1
ATOM 823 O O . SER A 1 102 ? 4.012 8.553 0.572 1.00 12.48 134 SER A O 1
ATOM 826 N N . VAL A 1 103 ? 4.837 6.704 -0.401 1.00 11.35 135 VAL A N 1
ATOM 827 C CA . VAL A 1 103 ? 6.170 7.256 -0.649 1.00 9.72 135 VAL A CA 1
ATOM 828 C C . VAL A 1 103 ? 6.692 6.783 -1.995 1.00 13.46 135 VAL A C 1
ATOM 829 O O . VAL A 1 103 ? 6.533 5.618 -2.345 1.00 12.92 135 VAL A O 1
ATOM 833 N N . GLY A 1 104 ? 7.305 7.692 -2.750 1.00 11.14 136 GLY A N 1
ATOM 834 C CA . GLY A 1 104 ? 8.004 7.321 -3.970 1.00 11.07 136 GLY A CA 1
ATOM 835 C C . GLY A 1 104 ? 9.486 7.120 -3.680 1.00 13.59 136 GLY A C 1
ATOM 836 O O . GLY A 1 104 ? 10.149 7.999 -3.123 1.00 13.00 136 GLY A O 1
ATOM 837 N N . LEU A 1 105 ? 10.003 5.950 -4.041 1.00 11.45 137 LEU A N 1
ATOM 838 C CA . LEU A 1 105 ? 11.430 5.652 -3.897 1.00 9.77 137 LEU A CA 1
ATOM 839 C C . LEU A 1 105 ? 12.119 5.927 -5.227 1.00 13.11 137 LEU A C 1
ATOM 840 O O . LEU A 1 105 ? 11.648 5.498 -6.269 1.00 14.65 137 LEU A O 1
ATOM 845 N N . MET A 1 106 ? 13.214 6.675 -5.203 1.00 13.41 138 MET A N 1
ATOM 846 C CA . MET A 1 106 ? 13.950 6.952 -6.431 1.00 13.70 138 MET A CA 1
ATOM 847 C C . MET A 1 106 ? 15.445 7.033 -6.161 1.00 15.11 138 MET A C 1
ATOM 848 O O . MET A 1 106 ? 15.873 7.572 -5.131 1.00 15.54 138 MET A O 1
ATOM 853 N N . THR A 1 107 ? 16.246 6.504 -7.079 1.00 16.54 139 THR A N 1
ATOM 854 C CA . THR A 1 107 ? 17.690 6.705 -6.989 1.00 15.51 139 THR A CA 1
ATOM 855 C C . THR A 1 107 ? 18.059 8.005 -7.710 1.00 22.57 139 THR A C 1
ATOM 856 O O . THR A 1 107 ? 17.303 8.495 -8.549 1.00 25.74 139 THR A O 1
ATOM 860 N N . GLN A 1 108 ? 19.218 8.559 -7.371 1.00 27.25 140 GLN A N 1
ATOM 861 C CA . GLN A 1 108 ? 19.692 9.810 -7.951 1.00 37.65 140 GLN A CA 1
ATOM 862 C C . GLN A 1 108 ? 21.183 9.720 -8.215 1.00 49.90 140 GLN A C 1
ATOM 863 O O . GLN A 1 108 ? 21.908 9.075 -7.452 1.00 47.98 140 GLN A O 1
ATOM 869 N N . PRO A 1 109 ? 21.660 10.485 -9.173 1.00 60.08 141 PRO A N 1
ATOM 870 C CA . PRO A 1 109 ? 23.105 10.641 -9.354 1.00 61.95 141 PRO A CA 1
ATOM 871 C C . PRO A 1 109 ? 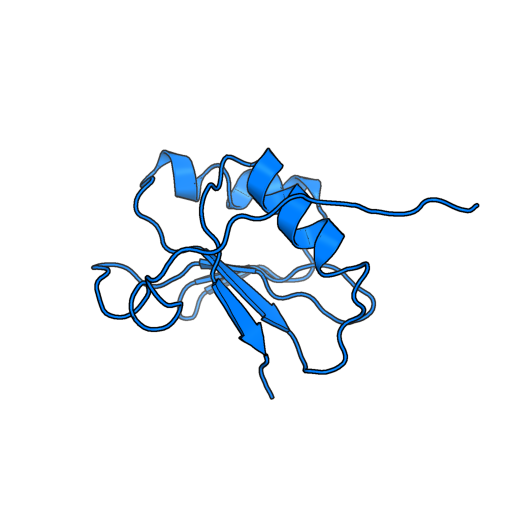23.895 10.949 -8.087 1.00 62.83 141 PRO A C 1
ATOM 872 O O . PRO A 1 109 ? 23.733 11.989 -7.471 1.00 63.45 141 PRO A O 1
#

Radius of gyration: 13.2 Å; Cα contacts (8 Å, |Δi|>4): 171; chains: 1; bounding box: 28×32×31 Å

Solvent-accessible surface area: 7195 Å² total; per-residue (Å²): 110,161,152,116,67,92,49,159,82,129,161,101,148,69,64,58,72,102,41,49,98,97,43,144,75,51,27,3,30,1,42,5,60,35,165,8,74,8,20,0,16,21,131,193,87,122,59,94,215,25,73,59,152,86,0,45,52,36,0,23,67,73,44,159,90,56,86,163,29,16,5,5,4,0,7,48,169,124,18,52,173,67,18,38,17,84,0,22,51,17,0,125,85,8,30,5,182,88,46,10,98,49,81,49,180

Secondary structure (DSSP, 8-state):
------------SS-HHHHHHT-SSPPEEEEE-SS--EEEEETTEEEEEE-HHHHHHHHHHHHHH-TT--EEEEE-TT--HHHHHHHHHHHHHTT----EEEE--

Sequence (105 aa):
PIITQQSVEVDLPDATESQAVSSSSNDNPPVIVEEVSSGGIIGGQQYTVVVEEKDRLERRLPPEQVVAEVSSSRFKANPKTVFLIGGAKDVPYDDEEIIKALNLLHSAGVKSVGLMTQP

Organism: Escherichia coli (strain K12) (NCBI:txid83333)

InterPro domains:
  IPR003400 Biopolymer transport protein ExbD/TolR [PF02472] (10-141)
  IPR003400 Biopolymer transport protein ExbD/TolR [PTHR30558] (5-141)
  IPR014168 Tol-Pal system protein TolR [MF_02203] (4-140)
  IPR014168 Tol-Pal system protein TolR [TIGR02801] (13-140)

Nearest PDB structures (foldseek):
  5by4-assembly1_A-2  TM=1.009E+00  e=1.550E-21  Escherichia coli
  2jwl-assembly1_B  TM=9.136E-01  e=6.281E-07  Haemophilus influenzae
  8p9r-assembly1_A  TM=7.641E-01  e=4.721E-04  Escherichia coli
  4czj-assembly2_B  TM=5.774E-01  e=2.751E-02  Caulobacter vibrioides
  6pmp-assembly4_D  TM=4.576E-01  e=4.925E-01  Rattus norvegicus